Protein AF-A0A8D8YPH7-F1 (afdb_monomer_lite)

pLDDT: mean 95.31, std 2.99, range [84.44, 98.62]

Foldseek 3Di:
DQKDWDFDFDDDPPDPPQGFGLDIDMDTDDLDDDPVNVVVVRVVRHVVVVVVCVVVVVVSVVPTGGDDPVPDDDDDDDDPVLLDDDPVPDDPSRNVVSVD

Organism: NCBI:txid428564

Sequence (100 aa):
DNETGVSIIRVRPKHFDRGEIIIQYRCPITPDDTAGELHTRLGEIGAQLVVECTENLPHCVFNAKNQTNEGATYARKIDANHSLIDWNNMSSVQVYNLHR

Radius of gyration: 16.84 Å; chains: 1; bounding box: 43×33×40 Å

InterPro domains:
  IPR002376 Formyl transferase, N-terminal [PF00551] (1-52)
  IPR036477 Formyl transferase, N-terminal domain superfamily [SSF53328] (1-79)

Secondary structure (DSSP, 8-state):
--EEEEEEE--BTTBSS-SPEEEEEEEE--SS--HHHHHHHHHHHHHHHHHHHHHTHHHHHHT-BPPPSTT----PPP-GGGG---TTT--HHHHHHHH-

Structure (mmCIF, N/CA/C/O backbone):
data_AF-A0A8D8YPH7-F1
#
_entry.id   AF-A0A8D8YPH7-F1
#
loop_
_atom_site.group_PDB
_atom_site.id
_atom_site.type_symbol
_atom_site.label_atom_id
_atom_site.label_alt_id
_atom_site.label_comp_id
_atom_site.label_asym_id
_atom_site.label_entity_id
_atom_site.label_seq_id
_atom_site.pdbx_PDB_ins_code
_atom_site.Cartn_x
_atom_site.Cartn_y
_atom_site.Cartn_z
_atom_site.occupancy
_atom_site.B_iso_or_equiv
_atom_site.auth_seq_id
_atom_site.auth_comp_id
_atom_site.auth_asym_id
_atom_site.auth_atom_id
_atom_site.pdbx_PDB_model_num
ATOM 1 N N . ASP A 1 1 ? 7.449 -6.120 -0.606 1.00 94.44 1 ASP A N 1
ATOM 2 C CA . ASP A 1 1 ? 6.787 -6.613 0.618 1.00 94.44 1 ASP A CA 1
ATOM 3 C C . ASP A 1 1 ? 5.787 -7.697 0.277 1.00 94.44 1 ASP A C 1
ATOM 5 O O . ASP A 1 1 ? 5.316 -7.726 -0.852 1.00 94.44 1 ASP A O 1
ATOM 9 N N . ASN A 1 2 ? 5.486 -8.581 1.231 1.00 96.56 2 ASN A N 1
ATOM 10 C CA . ASN A 1 2 ? 4.479 -9.641 1.064 1.00 96.56 2 ASN A CA 1
ATOM 11 C C . ASN A 1 2 ? 3.100 -9.231 1.613 1.00 96.56 2 ASN A C 1
ATOM 13 O O . ASN A 1 2 ? 2.117 -9.939 1.414 1.00 96.56 2 ASN A O 1
ATOM 17 N N . GLU A 1 3 ? 3.022 -8.105 2.324 1.00 97.88 3 GLU A N 1
ATOM 18 C CA . GLU A 1 3 ? 1.789 -7.528 2.853 1.00 97.88 3 GLU A CA 1
ATOM 19 C C . GLU A 1 3 ? 1.877 -5.999 2.877 1.00 97.88 3 GLU A C 1
ATOM 21 O O . GLU A 1 3 ? 2.963 -5.422 2.902 1.00 97.88 3 GLU A O 1
ATOM 26 N N . THR A 1 4 ? 0.717 -5.354 2.873 1.00 98.12 4 THR A N 1
ATOM 27 C CA . THR A 1 4 ? 0.530 -3.918 3.113 1.00 98.12 4 THR A CA 1
ATOM 28 C C . THR A 1 4 ? -0.814 -3.720 3.815 1.00 9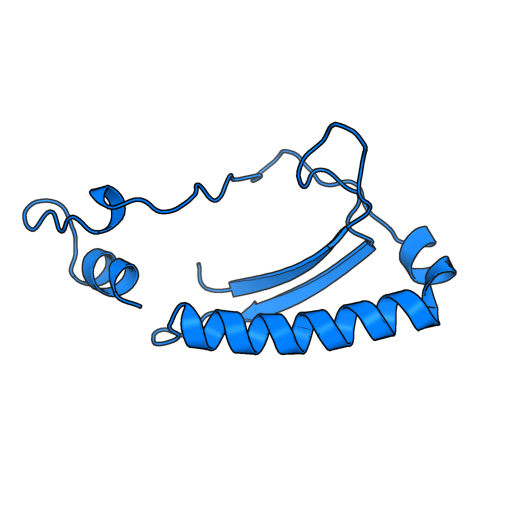8.12 4 THR A C 1
ATOM 30 O O . THR A 1 4 ? -1.373 -4.672 4.360 1.00 98.12 4 THR A O 1
ATOM 33 N N . GLY A 1 5 ? -1.361 -2.511 3.841 1.00 98.19 5 GLY A N 1
ATOM 34 C CA . GLY A 1 5 ? -2.661 -2.279 4.437 1.00 98.19 5 GLY A CA 1
ATOM 35 C C . GLY A 1 5 ? -3.102 -0.828 4.443 1.00 98.19 5 GLY A C 1
ATOM 36 O O . GLY A 1 5 ? -2.508 0.032 3.794 1.00 98.19 5 GLY A O 1
ATOM 37 N N . VAL A 1 6 ? -4.149 -0.569 5.222 1.00 98.44 6 VAL A N 1
ATOM 38 C CA . VAL A 1 6 ? -4.681 0.773 5.470 1.00 98.44 6 VAL A CA 1
ATOM 39 C C . VAL A 1 6 ? -4.628 1.057 6.964 1.00 98.44 6 VAL A C 1
ATOM 41 O O . VAL A 1 6 ? -5.009 0.217 7.779 1.00 98.44 6 VAL A O 1
ATOM 44 N N . SER A 1 7 ? -4.181 2.259 7.317 1.00 97.81 7 SER A N 1
ATOM 45 C CA . SER A 1 7 ? -4.202 2.776 8.684 1.00 97.81 7 SER A CA 1
ATOM 46 C C . SER A 1 7 ? -5.047 4.042 8.730 1.00 97.81 7 SER A C 1
ATOM 48 O O . SER A 1 7 ? -4.788 4.984 7.984 1.00 97.81 7 SER A O 1
ATOM 50 N N . ILE A 1 8 ? -6.008 4.104 9.648 1.00 97.56 8 ILE A N 1
ATOM 51 C CA . ILE A 1 8 ? -6.659 5.364 10.009 1.00 97.56 8 ILE A CA 1
ATOM 52 C C . ILE A 1 8 ? -5.810 6.016 11.088 1.00 97.56 8 ILE A C 1
ATOM 54 O O . ILE A 1 8 ? -5.570 5.425 12.144 1.00 97.56 8 ILE A O 1
ATOM 58 N N . ILE A 1 9 ? -5.336 7.229 10.819 1.00 97.00 9 ILE A N 1
ATOM 59 C CA . ILE A 1 9 ? -4.421 7.941 11.709 1.00 97.00 9 ILE A CA 1
ATOM 60 C C . ILE A 1 9 ? -5.003 9.272 12.167 1.00 97.00 9 ILE A C 1
ATOM 62 O O . ILE A 1 9 ? -5.756 9.936 11.453 1.00 97.00 9 ILE A O 1
ATOM 66 N N . ARG A 1 10 ? -4.594 9.714 13.355 1.00 95.25 10 ARG A N 1
ATOM 67 C CA . ARG A 1 10 ? -4.873 11.076 13.811 1.00 95.25 10 ARG A CA 1
ATOM 68 C C . ARG A 1 10 ? -3.972 12.077 13.096 1.00 95.25 10 ARG A C 1
ATOM 70 O O . ARG A 1 10 ? -2.766 12.091 13.317 1.00 95.25 10 ARG A O 1
ATOM 77 N N . VAL A 1 11 ? -4.552 12.990 12.327 1.00 94.38 11 VAL A N 1
ATOM 78 C CA . VAL A 1 11 ? -3.787 14.075 11.700 1.00 94.38 11 VAL A CA 1
ATOM 79 C C . VAL A 1 11 ? -3.182 14.984 12.776 1.00 94.38 11 VAL A C 1
ATOM 81 O O . VAL A 1 11 ? -3.892 15.504 13.638 1.00 94.38 11 VAL A O 1
ATOM 84 N N . ARG A 1 12 ? -1.860 15.189 12.726 1.00 91.38 12 ARG A N 1
ATOM 85 C CA . ARG A 1 12 ? -1.135 16.110 13.614 1.00 91.38 12 ARG A CA 1
ATOM 86 C C . ARG A 1 12 ? -0.657 17.333 12.821 1.00 91.38 12 ARG A C 1
ATOM 88 O O . ARG A 1 12 ? 0.016 17.163 11.805 1.00 91.38 12 ARG A O 1
ATOM 95 N N . PRO A 1 13 ? -0.942 18.572 13.265 1.00 90.94 13 PRO A N 1
ATOM 96 C CA . PRO A 1 13 ? -0.469 19.771 12.576 1.00 90.94 13 PRO A CA 1
ATOM 97 C C . PRO A 1 13 ? 1.052 19.758 12.414 1.00 90.94 13 PRO A C 1
ATOM 99 O O . PRO A 1 13 ? 1.766 19.444 13.366 1.00 90.94 13 PRO A O 1
ATOM 102 N N . LYS A 1 14 ? 1.550 20.129 11.229 1.00 89.44 14 LYS A N 1
ATOM 103 C CA . LYS A 1 14 ? 2.988 20.188 10.886 1.00 89.44 14 LYS A CA 1
ATOM 104 C C . LYS A 1 14 ? 3.732 18.840 10.891 1.00 89.44 14 LYS A C 1
ATOM 106 O O . LYS A 1 14 ? 4.949 18.839 10.738 1.00 89.44 14 LYS A O 1
ATOM 111 N N . HIS A 1 15 ? 3.035 17.712 11.034 1.00 86.94 15 HIS A N 1
ATOM 112 C CA 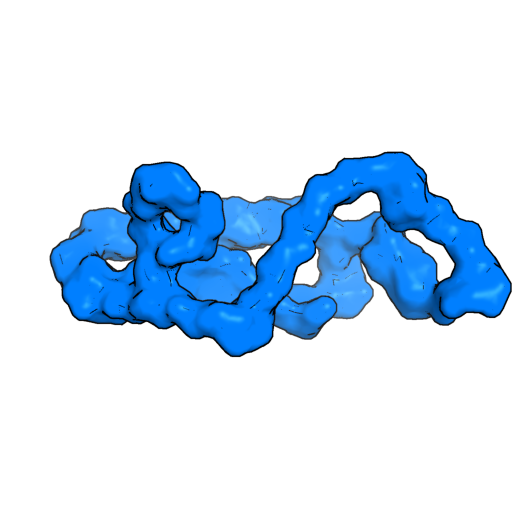. HIS A 1 15 ? 3.639 16.380 11.017 1.00 86.94 15 HIS A CA 1
ATOM 113 C C . HIS A 1 15 ? 2.943 15.505 9.972 1.00 86.94 15 HIS A C 1
ATOM 115 O O . HIS A 1 15 ? 1.764 15.189 10.108 1.00 86.94 15 HIS A O 1
ATOM 121 N N . PHE A 1 16 ? 3.679 15.107 8.937 1.00 91.12 16 PHE A N 1
ATOM 122 C CA . PHE A 1 16 ? 3.175 14.228 7.882 1.00 91.12 16 PHE A CA 1
ATOM 123 C C . PHE A 1 16 ? 3.230 12.765 8.342 1.00 91.12 16 PHE A C 1
ATOM 125 O O . PHE A 1 16 ? 4.277 12.333 8.818 1.00 91.12 16 PHE A O 1
ATOM 132 N N . ASP A 1 17 ? 2.106 12.049 8.264 1.00 93.94 17 ASP A N 1
ATOM 133 C CA . ASP A 1 17 ? 1.946 10.616 8.569 1.00 93.94 17 ASP A CA 1
ATOM 134 C C . ASP A 1 17 ? 2.463 10.117 9.935 1.00 93.94 17 ASP A C 1
ATOM 136 O O . ASP A 1 17 ? 2.620 8.922 10.148 1.00 93.94 17 ASP A O 1
ATOM 140 N N . ARG A 1 18 ? 2.654 11.009 10.920 1.00 92.88 18 ARG A N 1
ATOM 141 C CA . ARG A 1 18 ? 3.126 10.681 12.292 1.00 92.88 18 ARG A CA 1
ATOM 142 C C . ARG A 1 18 ? 2.018 10.695 13.351 1.00 92.88 18 ARG A C 1
ATOM 144 O O . ARG A 1 18 ? 2.263 10.931 14.534 1.00 92.88 18 ARG A O 1
ATOM 151 N N . GLY A 1 19 ? 0.777 10.532 12.912 1.00 94.75 19 GLY A N 1
ATOM 152 C CA . GLY A 1 19 ? -0.386 10.430 13.786 1.00 94.75 19 GLY A CA 1
ATOM 153 C C . GLY A 1 19 ? -0.390 9.167 14.636 1.00 94.75 19 GLY A C 1
ATOM 154 O O . GLY A 1 19 ? 0.226 8.176 14.264 1.00 94.75 19 GLY A O 1
ATOM 155 N N . GLU A 1 20 ? -1.140 9.160 15.737 1.00 96.44 20 GLU A N 1
ATOM 156 C CA . GLU A 1 20 ? -1.491 7.891 16.387 1.00 96.44 20 GLU A CA 1
ATOM 157 C C . GLU A 1 20 ? -2.289 7.032 15.402 1.00 96.44 20 GLU A C 1
ATOM 159 O O . GLU A 1 20 ? -3.172 7.553 14.714 1.00 96.44 20 GLU A O 1
ATOM 164 N N . ILE A 1 21 ? -1.983 5.739 15.335 1.00 97.06 21 ILE A N 1
ATOM 165 C CA . ILE A 1 21 ? -2.780 4.763 14.595 1.00 97.06 21 ILE A CA 1
ATOM 166 C C . ILE A 1 21 ? -4.025 4.480 15.429 1.00 97.06 21 ILE A C 1
ATOM 168 O O . ILE A 1 21 ? -3.919 4.018 16.563 1.00 97.06 21 ILE A O 1
ATOM 172 N N . ILE A 1 22 ? -5.190 4.781 14.867 1.00 97.62 22 ILE A N 1
ATOM 173 C CA . ILE A 1 22 ? -6.496 4.590 15.501 1.00 97.62 22 ILE A CA 1
ATOM 174 C C . ILE A 1 22 ? -6.984 3.161 15.246 1.00 97.62 22 ILE A C 1
ATOM 176 O O . ILE A 1 22 ? -7.337 2.443 16.175 1.00 97.62 22 ILE A O 1
ATOM 180 N N . ILE A 1 23 ? -6.949 2.738 13.983 1.00 96.81 23 ILE A N 1
ATOM 181 C CA . ILE A 1 23 ? -7.247 1.373 13.547 1.00 96.81 23 ILE A CA 1
ATOM 182 C C . ILE A 1 23 ? -6.404 1.054 12.307 1.00 96.81 23 ILE A C 1
ATOM 184 O O . ILE A 1 23 ? -6.051 1.956 11.542 1.00 96.81 23 ILE A O 1
ATOM 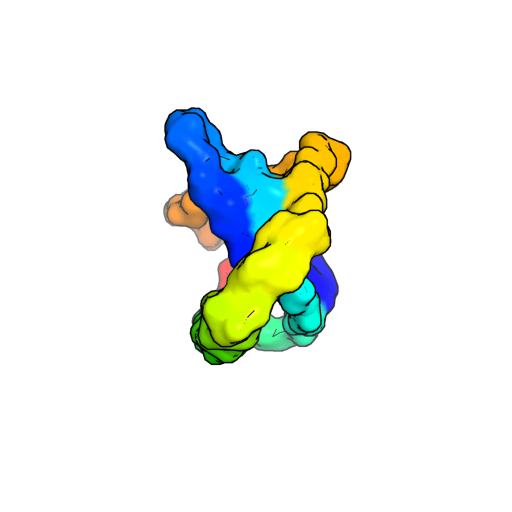188 N N . GLN A 1 24 ? -6.040 -0.214 12.127 1.00 96.69 24 GLN A N 1
ATOM 189 C CA . GLN A 1 24 ? -5.226 -0.680 11.008 1.00 96.69 24 GLN A CA 1
ATOM 190 C C . GLN A 1 24 ? -5.735 -2.033 10.517 1.00 96.69 24 GLN A C 1
ATOM 192 O O . GLN A 1 24 ? -6.055 -2.906 11.321 1.00 96.69 24 GLN A O 1
ATOM 197 N N . TYR A 1 25 ? -5.736 -2.215 9.202 1.00 97.88 25 TYR A N 1
ATOM 198 C CA . TYR A 1 25 ? -6.016 -3.486 8.546 1.00 97.88 25 TYR A CA 1
ATOM 199 C C . TYR A 1 25 ? -4.849 -3.868 7.639 1.00 97.88 25 TYR A C 1
ATOM 201 O O . TYR A 1 25 ? -4.291 -2.997 6.973 1.00 97.88 25 TYR A O 1
ATOM 209 N N . ARG A 1 26 ? -4.483 -5.156 7.604 1.00 98.06 26 ARG A N 1
ATOM 210 C CA . ARG A 1 26 ? -3.424 -5.695 6.736 1.00 98.06 26 ARG A CA 1
ATOM 211 C C . ARG A 1 26 ? -4.015 -6.603 5.668 1.00 98.06 26 ARG A C 1
ATOM 213 O O . ARG A 1 26 ? -4.920 -7.381 5.952 1.00 98.06 26 ARG A O 1
ATOM 220 N N . CYS A 1 27 ? -3.463 -6.543 4.465 1.00 97.25 27 CYS A N 1
ATOM 221 C CA . CYS A 1 27 ? -3.787 -7.439 3.366 1.00 97.25 27 CYS A CA 1
ATOM 222 C C . CYS A 1 27 ? -2.505 -7.949 2.687 1.00 97.25 27 CYS A C 1
ATOM 224 O O . CYS A 1 27 ? -1.508 -7.222 2.633 1.00 97.25 27 CYS A O 1
ATOM 226 N N . PRO A 1 28 ? -2.519 -9.168 2.124 1.00 98.06 28 PRO A N 1
ATOM 227 C CA . PRO A 1 28 ? -1.378 -9.688 1.380 1.00 98.06 28 PRO A CA 1
ATOM 228 C C . PRO A 1 28 ? -1.106 -8.860 0.116 1.00 98.06 28 PRO A C 1
ATOM 230 O O . PRO A 1 28 ? -2.012 -8.230 -0.433 1.00 98.06 28 PRO A O 1
ATOM 233 N N . ILE A 1 29 ? 0.140 -8.897 -0.352 1.00 98.12 29 ILE A N 1
ATOM 234 C CA . ILE A 1 29 ? 0.538 -8.540 -1.716 1.00 98.12 29 ILE A CA 1
ATOM 235 C C . ILE A 1 29 ? 0.882 -9.861 -2.401 1.00 98.12 29 ILE A C 1
ATOM 237 O O . ILE A 1 29 ? 1.823 -10.547 -2.000 1.00 98.12 29 ILE A O 1
ATOM 241 N N . THR A 1 30 ? 0.089 -10.260 -3.390 1.00 96.75 30 THR A N 1
ATOM 242 C CA . THR A 1 30 ? 0.309 -11.508 -4.133 1.00 96.75 30 THR A CA 1
ATOM 243 C C . THR A 1 30 ? 1.543 -11.388 -5.038 1.00 96.75 30 THR A C 1
ATOM 245 O O . THR A 1 30 ? 2.077 -10.295 -5.196 1.00 96.75 30 THR A O 1
ATOM 248 N N . PRO A 1 31 ? 2.051 -12.467 -5.654 1.00 95.88 31 PRO A N 1
ATOM 249 C CA . PRO A 1 31 ? 3.152 -12.378 -6.618 1.00 95.88 31 PRO A CA 1
ATOM 250 C C . PRO A 1 31 ? 2.824 -11.661 -7.935 1.00 95.88 31 PRO A C 1
ATOM 252 O O . PRO A 1 31 ? 3.766 -11.334 -8.650 1.00 95.88 31 PRO A O 1
ATOM 255 N N . ASP A 1 32 ? 1.554 -11.353 -8.210 1.00 95.56 32 ASP A N 1
ATOM 256 C CA . ASP A 1 32 ? 1.127 -10.779 -9.494 1.00 95.56 32 ASP A CA 1
ATOM 257 C C . ASP A 1 32 ? 0.298 -9.488 -9.356 1.00 95.56 32 ASP A C 1
ATOM 259 O O . ASP A 1 32 ? 0.041 -8.840 -10.363 1.00 95.56 32 ASP A O 1
ATOM 263 N N . ASP A 1 33 ? -0.081 -9.067 -8.135 1.00 97.69 33 ASP A N 1
ATOM 264 C CA . ASP A 1 33 ? -0.786 -7.791 -7.909 1.00 97.69 33 ASP A CA 1
ATOM 265 C C . ASP A 1 33 ? -0.046 -6.615 -8.566 1.00 97.69 33 ASP A C 1
ATOM 267 O O . ASP A 1 33 ? 1.126 -6.359 -8.277 1.00 97.69 33 ASP A O 1
ATOM 271 N N . THR A 1 34 ? -0.752 -5.836 -9.365 1.00 97.69 34 THR A N 1
ATOM 272 C CA . THR A 1 34 ? -0.259 -4.548 -9.849 1.00 97.69 34 THR A CA 1
ATOM 273 C C . THR A 1 34 ? -0.567 -3.423 -8.860 1.00 97.69 34 THR A C 1
ATOM 275 O O . THR A 1 34 ? -1.468 -3.526 -8.020 1.00 97.69 34 THR A O 1
ATOM 278 N N . ALA A 1 35 ? 0.119 -2.289 -8.989 1.00 96.38 35 ALA A N 1
ATOM 279 C CA . ALA A 1 35 ? -0.160 -1.073 -8.240 1.00 96.38 35 ALA A CA 1
ATOM 280 C C . ALA A 1 35 ? -1.621 -0.621 -8.413 1.00 96.38 35 ALA A C 1
ATOM 282 O O . ALA A 1 35 ? -2.228 -0.137 -7.460 1.00 96.38 35 ALA A O 1
ATOM 283 N N . GLY A 1 36 ? -2.208 -0.809 -9.602 1.00 97.94 36 GLY A N 1
ATOM 284 C CA . GLY A 1 36 ? -3.606 -0.468 -9.887 1.00 97.94 36 GLY A CA 1
ATOM 285 C C . GLY A 1 36 ? -4.618 -1.376 -9.179 1.00 97.94 36 GLY A C 1
ATOM 286 O O . GLY A 1 36 ? -5.601 -0.892 -8.607 1.00 97.94 36 GLY A O 1
ATOM 287 N N . GLU A 1 37 ? -4.369 -2.685 -9.167 1.00 98.12 37 GLU A N 1
ATOM 288 C CA . GLU A 1 37 ? -5.213 -3.654 -8.454 1.00 98.12 37 GLU A CA 1
ATOM 289 C C . GLU A 1 37 ? -5.110 -3.464 -6.943 1.00 98.12 37 GLU A C 1
ATOM 291 O O . GLU A 1 37 ? -6.126 -3.387 -6.248 1.00 98.12 37 GLU A O 1
ATOM 296 N N . LEU A 1 38 ? -3.884 -3.305 -6.440 1.00 98.25 38 LEU A N 1
ATOM 297 C CA . LEU A 1 38 ? -3.637 -3.050 -5.030 1.00 98.25 38 LEU A CA 1
ATOM 298 C C . LEU A 1 38 ? -4.263 -1.722 -4.589 1.00 98.25 38 LEU A C 1
ATOM 300 O O . LEU A 1 38 ? -4.884 -1.673 -3.531 1.00 98.25 38 LEU A O 1
ATOM 304 N N . HIS A 1 39 ? -4.174 -0.670 -5.409 1.00 98.31 39 HIS A N 1
ATOM 305 C CA . HIS A 1 39 ? -4.834 0.611 -5.153 1.00 98.31 39 HIS A CA 1
ATOM 306 C C . HIS A 1 39 ? -6.353 0.452 -5.032 1.00 98.31 39 HIS A C 1
ATOM 308 O O . HIS A 1 39 ? -6.944 0.944 -4.073 1.00 98.31 39 HIS A O 1
ATOM 314 N N . THR A 1 40 ? -6.984 -0.253 -5.974 1.00 98.38 40 THR A N 1
ATOM 315 C CA . THR A 1 40 ? -8.433 -0.510 -5.941 1.00 98.38 40 THR A CA 1
ATOM 316 C C . THR A 1 40 ? -8.828 -1.247 -4.662 1.00 98.38 40 THR A C 1
ATOM 318 O O . THR A 1 40 ? -9.690 -0.776 -3.920 1.00 98.38 40 THR A O 1
ATOM 321 N N . ARG A 1 41 ? -8.125 -2.340 -4.341 1.00 98.25 41 ARG A N 1
ATOM 322 C CA . ARG A 1 41 ? -8.375 -3.146 -3.139 1.00 98.25 41 ARG A CA 1
ATOM 323 C C . ARG A 1 41 ? -8.186 -2.344 -1.849 1.00 98.25 41 ARG A C 1
ATOM 325 O O . ARG A 1 41 ? -9.022 -2.411 -0.951 1.00 98.25 41 ARG A O 1
ATOM 332 N N . LEU A 1 42 ? -7.107 -1.567 -1.745 1.00 98.62 42 LEU A N 1
ATOM 333 C CA . LEU A 1 42 ? -6.853 -0.708 -0.584 1.00 98.62 42 LEU A CA 1
ATOM 334 C C . LEU A 1 42 ? -7.888 0.415 -0.462 1.00 98.62 42 LEU A C 1
ATOM 336 O O . LEU A 1 42 ? -8.244 0.782 0.655 1.00 98.62 42 LEU A O 1
ATOM 340 N N . GLY A 1 43 ? -8.398 0.935 -1.580 1.00 98.56 43 GLY A N 1
ATOM 341 C CA . GLY A 1 43 ? -9.481 1.917 -1.591 1.00 98.56 43 GLY A CA 1
ATOM 342 C C . GLY A 1 43 ? -10.770 1.370 -0.975 1.00 98.56 43 GLY A C 1
ATOM 343 O O . GLY A 1 43 ? -11.362 2.020 -0.114 1.00 98.56 43 GLY A O 1
ATOM 344 N N . GLU A 1 44 ? -11.167 0.154 -1.354 1.00 98.50 44 GLU A N 1
ATOM 345 C CA . GLU A 1 44 ? -12.344 -0.524 -0.792 1.00 98.50 44 GLU A CA 1
ATOM 346 C C . GLU A 1 44 ? -12.180 -0.817 0.705 1.00 98.50 44 GLU A C 1
ATOM 348 O O . GLU A 1 44 ? -13.055 -0.471 1.503 1.00 98.50 44 GLU A O 1
ATOM 353 N N . ILE A 1 45 ? -11.032 -1.384 1.097 1.00 98.44 45 ILE A N 1
ATOM 354 C CA . ILE A 1 45 ? -10.689 -1.643 2.505 1.00 98.44 45 ILE A CA 1
ATOM 355 C C . ILE A 1 45 ? -10.724 -0.340 3.306 1.00 98.44 45 ILE A C 1
ATOM 357 O O . ILE A 1 45 ? -11.312 -0.283 4.383 1.00 98.44 45 ILE A O 1
ATOM 361 N N . GLY A 1 46 ? -10.107 0.722 2.786 1.00 98.38 46 GLY A N 1
ATOM 362 C CA . GLY A 1 46 ? -10.036 2.009 3.465 1.00 98.38 46 GLY A CA 1
ATOM 363 C C . GLY A 1 46 ? -11.405 2.650 3.656 1.00 98.38 46 GLY A C 1
ATOM 364 O O . GLY A 1 46 ? -11.682 3.161 4.739 1.00 98.38 46 GLY A O 1
ATOM 365 N N . ALA A 1 47 ? -12.283 2.576 2.653 1.00 98.25 47 ALA A N 1
ATOM 366 C CA . ALA A 1 47 ? -13.648 3.081 2.763 1.00 98.25 47 ALA A CA 1
ATOM 367 C C . ALA A 1 47 ? -14.423 2.377 3.887 1.00 98.25 47 ALA A C 1
ATOM 369 O O . ALA A 1 47 ? -15.033 3.044 4.723 1.00 98.25 47 ALA A O 1
ATOM 370 N N . GLN A 1 48 ? -14.343 1.045 3.950 1.00 97.94 48 GLN A N 1
ATOM 371 C CA . GLN A 1 48 ? -14.978 0.258 5.012 1.00 97.94 48 GLN A CA 1
ATOM 372 C C . GLN A 1 48 ? -14.399 0.603 6.390 1.00 97.94 48 GLN A C 1
ATOM 374 O O . GLN A 1 48 ? -15.147 0.867 7.330 1.00 97.94 48 GLN A O 1
ATOM 379 N N . LEU A 1 49 ? -13.069 0.682 6.493 1.00 97.38 49 LEU A N 1
ATOM 380 C CA . LEU A 1 49 ? -12.367 0.935 7.750 1.00 97.38 49 LEU A CA 1
ATOM 381 C C . LEU A 1 49 ? -12.657 2.331 8.320 1.00 97.38 49 LEU A C 1
ATOM 383 O O . LEU A 1 49 ? -12.750 2.501 9.536 1.00 97.38 49 LEU A O 1
ATOM 387 N N . VAL A 1 50 ? -12.816 3.341 7.455 1.00 97.12 50 VAL A N 1
ATOM 388 C CA . VAL A 1 50 ? -13.233 4.685 7.880 1.00 97.12 50 VAL A CA 1
ATOM 389 C C . VAL A 1 50 ? -14.640 4.646 8.469 1.00 97.12 50 VAL A C 1
ATOM 391 O O . VAL A 1 50 ? -14.835 5.195 9.552 1.00 97.12 50 VAL A O 1
ATOM 394 N N . VAL A 1 51 ? -15.599 3.991 7.802 1.00 97.75 51 VAL A N 1
ATOM 395 C CA . VAL A 1 51 ? -16.981 3.877 8.300 1.00 97.75 51 VAL A CA 1
ATOM 396 C C . VAL A 1 51 ? -16.992 3.210 9.676 1.00 97.75 51 VAL A C 1
ATOM 398 O O . VAL A 1 51 ? -17.461 3.825 10.634 1.00 97.75 51 VAL A O 1
ATOM 401 N N . GLU A 1 52 ? -16.360 2.041 9.808 1.00 95.81 52 GLU A N 1
ATOM 402 C CA . GLU A 1 52 ? -16.245 1.307 11.077 1.00 95.81 52 GLU A CA 1
ATOM 403 C C . GLU A 1 52 ? -15.642 2.175 12.195 1.00 95.81 52 GLU A C 1
ATOM 405 O O . GLU A 1 52 ? -16.177 2.255 13.307 1.00 95.81 52 GLU A O 1
ATOM 410 N N . CYS A 1 53 ? -14.540 2.870 11.890 1.00 96.25 53 CYS A N 1
ATOM 411 C CA . CYS A 1 53 ? -13.871 3.750 12.840 1.00 96.25 53 CYS A CA 1
ATOM 412 C C . CYS A 1 53 ? -14.766 4.918 13.268 1.00 96.25 53 CYS A C 1
ATOM 414 O O . CYS A 1 53 ? -14.696 5.346 14.419 1.00 96.25 53 CYS A O 1
ATOM 416 N N . THR A 1 54 ? -15.570 5.476 12.361 1.00 96.06 54 THR A N 1
ATOM 417 C CA . THR A 1 54 ? -16.453 6.607 12.677 1.00 96.06 54 THR A CA 1
ATOM 418 C C . THR A 1 54 ? -17.675 6.194 13.492 1.00 96.06 54 THR A C 1
ATOM 420 O O . THR A 1 54 ? -18.043 6.917 14.417 1.00 96.06 54 THR A O 1
ATOM 423 N N . GLU A 1 55 ? -18.253 5.022 13.225 1.00 97.38 55 GLU A N 1
ATOM 424 C CA . GLU A 1 55 ? -19.384 4.477 13.988 1.00 97.38 55 GLU A CA 1
ATOM 425 C C . GLU A 1 55 ? -19.002 4.179 15.445 1.00 97.38 55 GLU A C 1
ATOM 427 O O . GLU A 1 55 ? -19.803 4.388 16.356 1.00 97.38 55 GLU A O 1
ATOM 432 N N . ASN A 1 56 ? -17.751 3.770 15.684 1.00 94.38 56 ASN A N 1
ATOM 433 C CA . ASN A 1 56 ? -17.231 3.414 17.008 1.00 94.38 56 ASN A CA 1
ATOM 434 C C . ASN A 1 56 ? -16.143 4.378 17.514 1.00 94.38 56 ASN A C 1
ATOM 436 O O . ASN A 1 56 ? -15.286 4.003 18.323 1.00 94.38 56 ASN A O 1
ATOM 440 N N . LEU A 1 57 ? -16.175 5.638 17.067 1.00 94.88 57 LEU A N 1
ATOM 441 C CA . LEU A 1 57 ? -15.061 6.578 17.218 1.00 94.88 57 LEU A CA 1
ATOM 442 C C . LEU A 1 57 ? -14.522 6.734 18.650 1.00 94.88 57 LEU A C 1
ATOM 444 O O . LEU A 1 57 ? -13.300 6.689 18.802 1.00 94.88 57 LEU A O 1
ATOM 448 N N . PRO A 1 58 ? -15.346 6.880 19.711 1.00 96.81 58 PRO A N 1
ATOM 449 C CA . PRO A 1 58 ? -14.820 7.004 21.071 1.00 96.81 58 PRO A CA 1
ATOM 450 C C . PRO A 1 58 ? -13.984 5.792 21.498 1.00 96.81 58 PRO A C 1
ATOM 452 O O . PRO A 1 58 ? -12.929 5.955 22.110 1.00 96.81 58 PRO A O 1
ATOM 455 N N . HIS A 1 59 ? -14.423 4.584 21.134 1.00 95.44 59 HIS A N 1
ATOM 456 C CA . HIS A 1 59 ? -13.710 3.349 21.444 1.00 95.44 59 HIS A CA 1
ATOM 457 C C . HIS A 1 59 ? -12.433 3.210 20.605 1.00 95.44 59 HIS A C 1
ATOM 459 O O . HIS A 1 59 ? -11.369 2.913 21.146 1.00 95.44 59 HIS A O 1
ATOM 465 N N . CYS A 1 60 ? -12.504 3.480 19.299 1.00 94.69 60 CYS A N 1
ATOM 466 C CA . CYS A 1 60 ? -11.338 3.440 18.414 1.00 94.69 60 CYS A CA 1
ATOM 467 C C . CYS A 1 60 ? -10.260 4.441 18.857 1.00 94.69 60 CYS A C 1
ATOM 469 O O . CYS A 1 60 ? -9.084 4.101 18.944 1.00 94.69 60 CYS A O 1
ATOM 471 N N . VAL A 1 61 ? -10.660 5.666 19.211 1.00 95.06 61 VAL A N 1
ATOM 472 C CA . VAL A 1 61 ? -9.747 6.701 19.712 1.00 95.06 61 VAL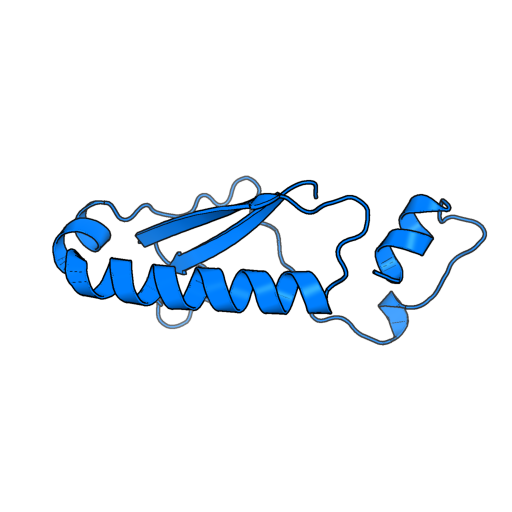 A CA 1
ATOM 473 C C . VAL A 1 61 ? -9.135 6.325 21.059 1.00 95.06 61 VAL A C 1
ATOM 475 O O . VAL A 1 61 ? -7.951 6.581 21.263 1.00 95.06 61 VAL A O 1
ATOM 478 N N . PHE A 1 62 ? -9.907 5.723 21.968 1.00 96.44 62 PHE A N 1
ATOM 479 C CA . PHE A 1 62 ? -9.387 5.258 23.256 1.00 96.44 62 PHE A CA 1
ATOM 480 C C . PHE A 1 62 ? -8.261 4.226 23.085 1.00 96.44 62 PHE A C 1
ATOM 482 O O . PHE A 1 62 ? -7.295 4.234 23.843 1.00 96.44 62 PHE A O 1
ATOM 489 N N . ASN A 1 63 ? -8.359 3.380 22.058 1.00 94.94 63 ASN A N 1
ATOM 490 C CA . ASN A 1 63 ? -7.368 2.350 21.747 1.00 94.94 63 ASN A CA 1
ATOM 491 C C . ASN A 1 63 ? -6.230 2.821 20.826 1.00 94.94 63 ASN A C 1
ATOM 493 O O . ASN A 1 63 ? -5.395 2.000 20.435 1.00 94.94 63 ASN A O 1
ATOM 497 N N . ALA A 1 64 ? -6.186 4.106 20.457 1.00 97.19 64 ALA A N 1
ATOM 498 C CA . ALA A 1 64 ? -5.188 4.621 19.530 1.00 97.19 64 ALA A CA 1
ATOM 499 C C . ALA A 1 64 ? -3.761 4.463 20.084 1.00 97.19 64 ALA A C 1
ATOM 501 O O . ALA A 1 64 ? -3.504 4.641 21.276 1.00 97.19 64 ALA A O 1
ATOM 502 N N . LYS A 1 65 ? -2.811 4.131 19.205 1.00 96.75 65 LYS A N 1
ATOM 503 C CA . LYS A 1 65 ? -1.416 3.848 19.571 1.00 96.75 65 LYS A CA 1
ATOM 504 C C . LYS A 1 65 ? -0.464 4.805 18.872 1.00 96.75 65 LYS A C 1
ATOM 506 O O . LYS A 1 65 ? -0.591 5.059 17.676 1.00 96.75 65 LYS A O 1
ATOM 511 N N . ASN A 1 66 ? 0.533 5.304 19.601 1.00 95.62 66 ASN A N 1
ATOM 512 C CA . ASN A 1 66 ? 1.618 6.068 18.989 1.00 95.62 66 ASN A CA 1
ATOM 513 C C . ASN A 1 66 ? 2.409 5.181 18.020 1.00 95.62 66 ASN A C 1
ATOM 515 O O . ASN A 1 66 ? 2.685 4.018 18.315 1.00 95.62 66 ASN A O 1
ATOM 519 N N . GLN A 1 67 ? 2.795 5.749 16.880 1.00 95.12 67 GLN A N 1
ATOM 520 C CA . GLN A 1 67 ? 3.733 5.096 15.973 1.00 95.12 67 GLN A CA 1
ATOM 521 C C . GLN A 1 67 ? 5.131 5.047 16.600 1.00 95.12 67 GLN A C 1
ATOM 523 O O . GLN A 1 67 ? 5.557 5.996 17.262 1.00 95.12 67 GLN A O 1
ATOM 528 N N . THR A 1 68 ? 5.849 3.949 16.368 1.00 92.38 68 THR A N 1
ATOM 529 C CA . THR A 1 68 ? 7.284 3.853 16.661 1.00 92.38 68 THR A CA 1
ATOM 530 C C . THR A 1 68 ? 8.091 4.406 15.486 1.00 92.38 68 THR A C 1
ATOM 532 O O . THR A 1 68 ? 7.665 4.314 14.337 1.00 92.38 68 THR A O 1
ATOM 535 N N . ASN A 1 69 ? 9.259 4.990 15.763 1.00 87.31 69 ASN A N 1
ATOM 536 C CA . ASN A 1 69 ? 10.209 5.349 14.704 1.00 87.31 69 ASN A CA 1
ATOM 537 C C . ASN A 1 69 ? 10.999 4.125 14.208 1.00 87.31 69 ASN A C 1
ATOM 539 O O . ASN A 1 69 ? 11.627 4.187 13.152 1.00 87.31 69 ASN A O 1
ATOM 543 N N . GLU A 1 70 ? 11.002 3.025 14.964 1.00 91.88 70 GLU A N 1
ATOM 544 C CA . GLU A 1 70 ? 11.672 1.790 14.564 1.00 91.88 70 GLU A CA 1
ATOM 545 C C . GLU A 1 70 ? 10.968 1.182 13.349 1.00 91.88 70 GLU A C 1
ATOM 547 O O . GLU A 1 70 ? 9.762 0.948 13.366 1.00 91.88 70 GLU A O 1
ATOM 552 N N . GLY A 1 71 ? 11.720 0.954 12.270 1.00 84.44 71 GLY A N 1
ATOM 553 C CA . GLY A 1 71 ? 11.171 0.428 11.017 1.00 84.44 71 GLY A CA 1
ATOM 554 C C . GLY A 1 71 ? 10.339 1.430 10.209 1.00 84.44 71 GLY A C 1
ATOM 555 O O . GLY A 1 71 ? 9.795 1.053 9.175 1.00 84.44 71 GLY A O 1
ATOM 556 N N . ALA A 1 72 ? 10.254 2.699 10.625 1.00 91.12 72 ALA A N 1
ATOM 557 C CA . ALA A 1 72 ? 9.578 3.727 9.844 1.00 91.12 72 ALA A CA 1
ATOM 558 C C . ALA A 1 72 ? 10.358 4.022 8.551 1.00 91.12 72 ALA A C 1
ATOM 560 O O . ALA A 1 72 ? 11.499 4.488 8.580 1.00 91.12 72 ALA A O 1
ATOM 561 N N . THR A 1 73 ? 9.727 3.779 7.405 1.00 94.00 73 THR A N 1
ATOM 562 C CA . THR A 1 73 ? 10.279 4.053 6.072 1.00 94.00 73 THR A CA 1
ATOM 563 C C . THR A 1 73 ? 9.499 5.159 5.371 1.00 94.00 73 THR A C 1
ATOM 565 O O . THR A 1 73 ? 8.341 5.411 5.690 1.00 94.00 73 THR A O 1
ATOM 568 N N . TYR A 1 74 ? 10.114 5.806 4.379 1.00 92.38 74 TYR A N 1
ATOM 569 C CA . TYR A 1 74 ? 9.452 6.836 3.580 1.00 92.38 74 TYR A CA 1
ATOM 570 C C . TYR A 1 74 ? 9.246 6.364 2.139 1.00 92.38 74 TYR A C 1
ATOM 572 O O . TYR A 1 74 ? 10.216 6.178 1.401 1.00 92.38 74 TYR A O 1
ATOM 580 N N . ALA A 1 75 ? 7.984 6.219 1.732 1.00 92.75 75 ALA A N 1
ATOM 581 C CA . ALA A 1 75 ? 7.613 5.952 0.348 1.00 92.75 75 ALA A CA 1
ATOM 582 C C . ALA A 1 75 ? 7.766 7.240 -0.479 1.00 92.75 75 ALA A C 1
ATOM 584 O O . ALA A 1 75 ? 6.917 8.132 -0.447 1.00 92.75 75 ALA A O 1
ATOM 585 N N . ARG A 1 76 ? 8.896 7.382 -1.181 1.00 93.25 76 ARG A N 1
ATOM 586 C CA . ARG A 1 76 ? 9.151 8.556 -2.028 1.00 93.25 76 ARG A CA 1
ATOM 587 C C . ARG A 1 76 ? 8.206 8.570 -3.224 1.00 93.25 76 ARG A C 1
ATOM 589 O O . ARG A 1 76 ? 7.836 7.526 -3.752 1.00 93.25 76 ARG A O 1
ATOM 596 N N . LYS A 1 77 ? 7.861 9.776 -3.678 1.00 93.31 77 LYS A N 1
ATOM 597 C CA . LYS A 1 77 ? 7.146 9.953 -4.940 1.00 93.31 77 LYS A CA 1
ATOM 598 C C . LYS A 1 77 ? 7.983 9.359 -6.076 1.00 93.31 77 LYS A C 1
ATOM 600 O O . LYS A 1 77 ? 9.164 9.676 -6.187 1.00 93.31 77 LYS A O 1
ATOM 605 N N . ILE A 1 78 ? 7.346 8.537 -6.902 1.00 91.19 78 ILE A N 1
ATOM 606 C CA . ILE A 1 78 ? 7.961 7.938 -8.086 1.00 91.19 78 ILE A CA 1
ATOM 607 C C . ILE A 1 78 ? 8.215 9.036 -9.127 1.00 91.19 78 ILE A C 1
ATOM 609 O O . ILE A 1 78 ? 7.362 9.898 -9.365 1.00 91.19 78 ILE A O 1
ATOM 613 N N . ASP A 1 79 ? 9.390 8.993 -9.746 1.00 92.56 79 ASP A N 1
ATOM 614 C CA . ASP A 1 79 ? 9.776 9.825 -10.885 1.00 92.56 79 ASP A CA 1
ATOM 615 C C . ASP A 1 79 ? 10.292 8.953 -12.044 1.00 92.56 79 ASP A C 1
ATOM 617 O O . ASP A 1 79 ? 10.404 7.734 -11.918 1.00 92.56 79 ASP A O 1
ATOM 621 N N . ALA A 1 80 ? 10.617 9.575 -13.178 1.00 91.19 80 ALA A N 1
ATOM 622 C CA . ALA A 1 80 ? 11.071 8.862 -14.372 1.00 91.19 80 ALA A CA 1
ATOM 623 C C . ALA A 1 80 ? 12.387 8.084 -14.182 1.00 91.19 80 ALA A C 1
ATOM 625 O O . ALA A 1 80 ? 12.652 7.155 -14.935 1.00 91.19 80 ALA A O 1
ATOM 626 N N . ASN A 1 81 ? 13.216 8.419 -13.189 1.00 90.88 81 ASN A N 1
ATOM 627 C CA . ASN A 1 81 ? 14.444 7.665 -12.936 1.00 90.88 81 ASN A CA 1
ATOM 628 C C . ASN A 1 81 ? 14.151 6.311 -12.283 1.00 90.88 81 ASN A C 1
ATOM 630 O O . ASN A 1 81 ? 14.942 5.384 -12.423 1.00 90.88 81 ASN A O 1
ATOM 634 N N . HIS A 1 82 ? 13.014 6.177 -11.594 1.00 87.69 82 HIS A N 1
ATOM 635 C CA . HIS A 1 82 ? 12.614 4.919 -10.964 1.00 87.69 82 HIS A CA 1
ATOM 636 C C . HIS A 1 82 ? 12.195 3.854 -11.988 1.00 87.69 82 HIS A C 1
ATOM 638 O O . HIS A 1 82 ? 12.190 2.676 -11.650 1.00 87.69 82 HIS A O 1
ATOM 644 N N . SER A 1 83 ? 11.867 4.239 -13.228 1.00 87.25 83 SER A N 1
ATOM 645 C CA . SER A 1 83 ? 11.511 3.296 -14.297 1.00 87.25 83 SER A CA 1
ATOM 646 C C . SER A 1 83 ? 12.702 2.855 -15.159 1.00 87.25 83 SER A C 1
ATOM 648 O O . SER A 1 83 ? 12.517 2.092 -16.109 1.00 87.25 83 SER A O 1
ATOM 650 N N . LEU A 1 84 ? 13.924 3.311 -14.856 1.00 94.38 84 LEU A N 1
ATOM 651 C CA . LEU A 1 84 ? 15.127 2.877 -15.564 1.00 94.38 84 LEU A CA 1
ATOM 652 C C . LEU A 1 84 ? 15.502 1.448 -15.164 1.00 94.38 84 LEU A C 1
ATOM 654 O O . LEU A 1 84 ? 15.811 1.172 -14.006 1.00 94.38 84 LEU A O 1
ATOM 658 N N . ILE A 1 85 ? 15.530 0.555 -16.151 1.00 95.69 85 ILE A N 1
ATOM 659 C CA . ILE A 1 85 ? 15.988 -0.821 -15.968 1.00 95.69 85 ILE A CA 1
ATOM 660 C C . ILE A 1 85 ? 17.508 -0.869 -16.141 1.00 95.69 85 ILE A C 1
ATOM 662 O O . ILE A 1 85 ? 18.026 -0.616 -17.230 1.00 95.69 85 ILE A O 1
ATOM 666 N N . ASP A 1 86 ? 18.215 -1.241 -15.075 1.00 95.56 86 ASP A N 1
ATOM 667 C CA . ASP A 1 86 ? 19.643 -1.554 -15.119 1.00 95.56 86 ASP A CA 1
ATOM 668 C C . ASP A 1 86 ? 19.847 -3.062 -15.290 1.00 95.56 86 ASP A C 1
ATOM 670 O O . ASP A 1 86 ? 19.898 -3.824 -14.324 1.00 95.56 86 ASP A O 1
ATOM 674 N N . TRP A 1 87 ? 19.988 -3.488 -16.544 1.00 96.19 87 TRP A N 1
ATOM 675 C CA . TRP A 1 87 ? 20.163 -4.894 -16.911 1.00 96.19 87 TRP A CA 1
ATOM 676 C C . TRP A 1 87 ? 21.424 -5.553 -16.337 1.00 96.19 87 TRP A C 1
ATOM 678 O O . TRP A 1 87 ? 21.484 -6.779 -16.296 1.00 96.19 87 TRP A O 1
ATOM 688 N N . ASN A 1 88 ? 22.427 -4.780 -15.906 1.00 97.50 88 ASN A N 1
ATOM 689 C CA . ASN A 1 88 ? 23.658 -5.344 -15.350 1.00 97.50 88 ASN A CA 1
ATOM 690 C C . ASN A 1 88 ? 23.538 -5.647 -13.852 1.00 97.50 88 ASN A C 1
ATOM 692 O O . ASN A 1 88 ? 24.243 -6.523 -13.356 1.00 97.50 88 ASN A O 1
ATOM 696 N N . ASN A 1 89 ? 22.669 -4.927 -13.135 1.00 96.88 89 ASN A N 1
ATOM 697 C CA . ASN A 1 89 ? 22.594 -4.985 -11.672 1.00 96.88 89 ASN A CA 1
ATOM 698 C C . ASN A 1 89 ? 21.226 -5.428 -11.131 1.00 96.88 89 ASN A C 1
ATOM 700 O O . ASN A 1 89 ? 21.130 -5.798 -9.960 1.00 96.88 89 ASN A O 1
ATOM 704 N N . MET A 1 90 ? 20.167 -5.404 -11.944 1.00 97.44 90 MET A N 1
ATOM 705 C CA . MET A 1 90 ? 18.834 -5.849 -11.539 1.00 97.44 90 MET A CA 1
ATOM 706 C C . MET A 1 90 ? 18.600 -7.320 -11.888 1.00 97.44 90 MET A C 1
ATOM 708 O O . MET A 1 90 ? 18.761 -7.755 -13.025 1.00 97.44 90 MET A O 1
ATOM 712 N N . SER A 1 91 ? 18.137 -8.084 -10.903 1.00 97.44 91 SER A N 1
ATOM 713 C CA . SER A 1 91 ? 17.559 -9.412 -11.117 1.00 97.44 91 SER A CA 1
ATOM 714 C C . SER A 1 91 ? 16.225 -9.331 -11.866 1.00 97.44 91 SER A C 1
ATOM 716 O O . SER A 1 91 ? 15.530 -8.315 -11.821 1.00 97.44 91 SER A O 1
ATOM 718 N N . SER A 1 92 ? 15.805 -10.439 -12.482 1.00 96.38 92 SER A N 1
ATOM 719 C CA . SER A 1 92 ? 14.495 -10.539 -13.141 1.00 96.38 92 SER A CA 1
ATOM 720 C C . SER A 1 92 ? 13.330 -10.193 -12.208 1.00 96.38 92 SER A C 1
ATOM 722 O O . SER A 1 92 ? 12.381 -9.545 -12.636 1.00 96.38 92 SER A O 1
ATOM 724 N N . VAL A 1 93 ? 13.424 -10.557 -10.924 1.00 95.50 93 VAL A N 1
ATOM 725 C CA . VAL A 1 93 ? 12.419 -10.220 -9.904 1.00 95.50 93 VAL A CA 1
ATOM 726 C C . VAL A 1 93 ? 12.373 -8.715 -9.645 1.00 95.50 93 VAL A C 1
ATOM 728 O O . VAL A 1 93 ? 11.290 -8.150 -9.545 1.00 95.50 93 VAL A O 1
ATOM 731 N N . GLN A 1 94 ? 13.525 -8.041 -9.568 1.00 95.44 94 GLN A N 1
ATOM 732 C CA . GLN A 1 94 ? 13.560 -6.583 -9.399 1.00 95.44 94 GLN A CA 1
ATOM 733 C C . GLN A 1 94 ? 12.956 -5.869 -10.607 1.00 95.44 94 GLN A C 1
ATOM 735 O O . GLN A 1 94 ? 12.148 -4.966 -10.423 1.00 95.44 94 GLN A O 1
ATOM 740 N N . VAL A 1 95 ? 13.290 -6.306 -11.824 1.00 96.00 95 VAL A N 1
ATOM 741 C CA . VAL A 1 95 ? 12.705 -5.748 -13.052 1.00 96.00 95 VAL A CA 1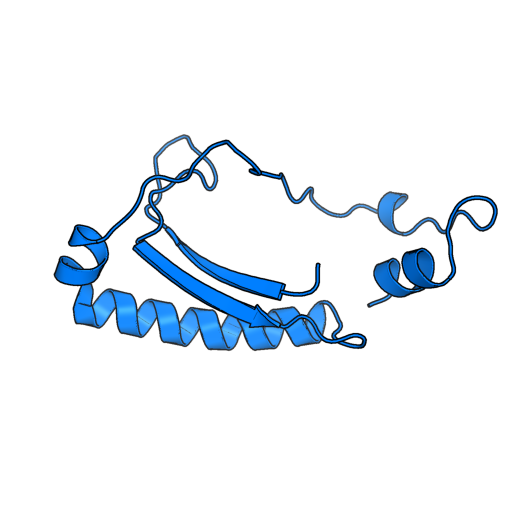
ATOM 742 C C . VAL A 1 95 ? 11.194 -5.971 -13.087 1.00 96.00 95 VAL A C 1
ATOM 744 O O . VAL A 1 95 ? 10.443 -5.046 -13.383 1.00 96.00 95 VAL A O 1
ATOM 747 N N . TYR A 1 96 ? 10.731 -7.170 -12.733 1.00 95.38 96 TYR A N 1
ATOM 748 C CA . TYR A 1 96 ? 9.305 -7.478 -12.683 1.00 95.38 96 TYR A CA 1
ATOM 749 C C . TYR A 1 96 ? 8.564 -6.633 -11.636 1.00 95.38 96 TYR A C 1
ATOM 751 O O . TYR A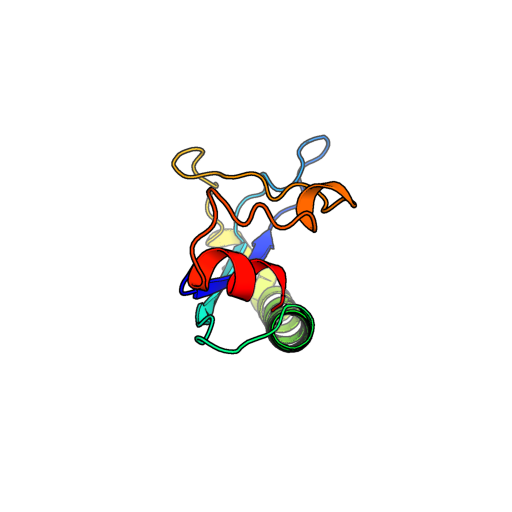 1 96 ? 7.502 -6.092 -11.929 1.00 95.38 96 TYR A O 1
ATOM 759 N N . ASN A 1 97 ? 9.158 -6.422 -10.459 1.00 94.56 97 ASN A N 1
ATOM 760 C CA . ASN A 1 97 ? 8.593 -5.573 -9.407 1.00 94.56 97 ASN A CA 1
ATOM 761 C C . ASN A 1 97 ? 8.509 -4.084 -9.783 1.00 94.56 97 ASN A C 1
ATOM 763 O O . ASN A 1 97 ? 7.713 -3.372 -9.187 1.00 94.56 97 ASN A O 1
ATOM 767 N N . LEU A 1 98 ? 9.317 -3.599 -10.735 1.00 94.12 98 LEU A N 1
ATOM 768 C CA . LEU A 1 98 ? 9.178 -2.237 -11.272 1.00 94.12 98 LEU A CA 1
ATOM 769 C C . LEU A 1 98 ? 7.995 -2.105 -12.242 1.00 94.12 98 LEU A C 1
ATOM 771 O O . LEU A 1 98 ? 7.522 -0.996 -12.480 1.00 94.12 98 LEU A O 1
ATOM 775 N N . HIS A 1 99 ? 7.564 -3.214 -12.845 1.00 91.69 99 HIS A N 1
ATOM 776 C CA . HIS A 1 99 ? 6.473 -3.237 -13.814 1.00 91.69 99 HIS A CA 1
ATOM 777 C C . HIS A 1 99 ? 5.098 -3.314 -13.150 1.00 91.69 99 HIS A C 1
ATOM 779 O O . HIS A 1 99 ? 4.181 -2.614 -13.584 1.00 91.69 99 HIS A O 1
ATOM 785 N N . ARG A 1 100 ? 4.962 -4.203 -12.166 1.00 93.56 100 ARG A N 1
ATOM 786 C CA . ARG A 1 100 ? 3.700 -4.461 -11.473 1.00 93.56 100 ARG A CA 1
ATOM 787 C C . ARG A 1 100 ? 3.364 -3.346 -10.494 1.00 93.56 100 ARG A C 1
ATOM 789 O O . ARG A 1 100 ? 2.215 -2.869 -10.571 1.00 93.56 100 ARG A O 1
#